Protein AF-A0A967LDR8-F1 (afdb_monomer_lite)

pLDDT: mean 89.57, std 10.68, range [48.66, 98.38]

Structure (mmCIF, N/CA/C/O backbone):
data_AF-A0A967LDR8-F1
#
_entry.id   AF-A0A967LDR8-F1
#
loop_
_atom_site.group_PDB
_atom_site.id
_atom_site.type_symbol
_atom_site.label_atom_id
_atom_site.label_alt_id
_atom_site.label_comp_id
_atom_site.label_asym_id
_atom_site.label_entity_id
_atom_site.label_seq_id
_atom_site.pdbx_PDB_ins_code
_atom_site.Cartn_x
_atom_site.Cartn_y
_atom_site.Cartn_z
_atom_site.occupancy
_atom_site.B_iso_or_equiv
_atom_site.auth_seq_id
_atom_site.auth_comp_id
_atom_site.auth_asym_id
_atom_site.auth_atom_id
_atom_site.pdbx_PDB_model_num
ATOM 1 N N . TRP A 1 1 ? 8.031 15.297 -21.255 1.00 48.66 1 TRP A N 1
ATOM 2 C CA . TRP A 1 1 ? 8.484 14.194 -22.124 1.00 48.66 1 TRP A CA 1
ATOM 3 C C . TRP A 1 1 ? 7.732 12.900 -21.820 1.00 48.66 1 TRP A C 1
ATOM 5 O O . TRP A 1 1 ? 7.251 12.305 -22.771 1.00 48.66 1 TRP A O 1
ATOM 15 N N . VAL A 1 2 ? 7.489 12.561 -20.545 1.00 50.78 2 VAL A N 1
ATOM 16 C CA . VAL A 1 2 ? 6.642 11.423 -20.105 1.00 50.78 2 VAL A CA 1
ATOM 17 C C . VAL A 1 2 ? 5.244 11.400 -20.762 1.00 50.78 2 VAL A C 1
ATOM 19 O O . VAL A 1 2 ? 4.754 10.360 -21.174 1.00 50.78 2 VAL A O 1
ATOM 22 N N . ASN A 1 3 ? 4.652 12.573 -21.005 1.00 51.69 3 ASN A N 1
ATOM 23 C CA . ASN A 1 3 ? 3.272 12.716 -21.489 1.00 51.69 3 ASN A CA 1
ATOM 24 C C . ASN A 1 3 ? 2.993 12.266 -22.953 1.00 51.69 3 ASN A C 1
ATOM 26 O O . ASN A 1 3 ? 1.833 12.202 -23.367 1.00 51.69 3 ASN A O 1
ATOM 30 N N . ARG A 1 4 ? 4.028 12.004 -23.774 1.00 55.03 4 ARG A N 1
ATOM 31 C CA . ARG A 1 4 ? 3.872 11.686 -25.216 1.00 55.03 4 ARG A CA 1
ATOM 32 C C . ARG A 1 4 ? 4.142 10.229 -25.586 1.00 55.03 4 ARG A C 1
ATOM 34 O O . ARG A 1 4 ? 3.583 9.780 -26.579 1.00 55.03 4 ARG A O 1
ATOM 41 N N . ASP A 1 5 ? 4.973 9.531 -24.819 1.00 64.88 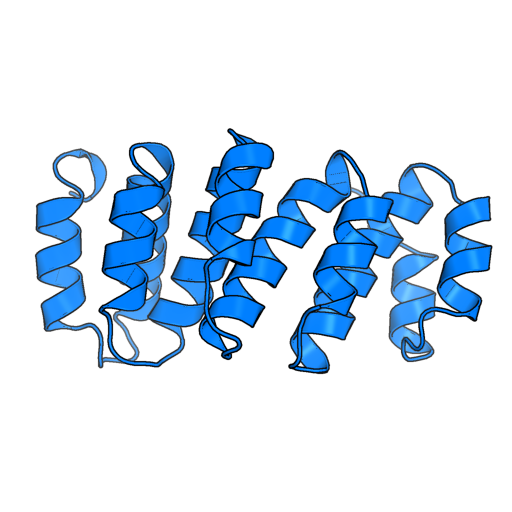5 ASP A N 1
ATOM 42 C CA . ASP A 1 5 ? 5.320 8.130 -25.059 1.00 64.88 5 ASP A CA 1
ATOM 43 C C . ASP A 1 5 ? 5.814 7.497 -23.741 1.00 64.88 5 ASP A C 1
ATOM 45 O O . ASP A 1 5 ? 7.002 7.603 -23.413 1.00 64.88 5 ASP A O 1
ATOM 49 N N . PRO A 1 6 ? 4.912 6.898 -22.940 1.00 66.88 6 PRO A N 1
ATOM 50 C CA . PRO A 1 6 ? 5.296 6.243 -21.694 1.00 66.88 6 PRO A CA 1
ATOM 51 C C . PRO A 1 6 ? 6.269 5.080 -21.930 1.00 66.88 6 PRO A C 1
ATOM 53 O O . PRO A 1 6 ? 7.105 4.830 -21.070 1.00 66.88 6 PRO A O 1
ATOM 56 N N . ALA A 1 7 ? 6.257 4.442 -23.109 1.00 67.50 7 ALA A N 1
ATOM 57 C CA . ALA A 1 7 ? 7.201 3.377 -23.440 1.00 67.50 7 ALA A CA 1
ATOM 58 C C . ALA A 1 7 ? 8.623 3.921 -23.665 1.00 67.50 7 ALA A C 1
ATOM 60 O O . ALA A 1 7 ? 9.598 3.326 -23.211 1.00 67.50 7 ALA A O 1
ATOM 61 N N . ALA A 1 8 ? 8.766 5.090 -24.297 1.00 68.19 8 ALA A N 1
ATOM 62 C CA . ALA A 1 8 ? 10.070 5.747 -24.421 1.00 68.19 8 ALA A CA 1
ATOM 63 C C . ALA A 1 8 ? 10.622 6.221 -23.062 1.00 68.19 8 ALA A C 1
ATOM 65 O O . ALA A 1 8 ? 11.830 6.163 -22.825 1.00 68.19 8 ALA A O 1
ATOM 66 N N . ALA A 1 9 ? 9.748 6.678 -22.158 1.00 67.06 9 ALA A N 1
ATOM 67 C CA . ALA A 1 9 ? 10.138 7.052 -20.800 1.00 67.06 9 ALA A CA 1
ATOM 68 C C . ALA A 1 9 ? 10.496 5.823 -19.943 1.00 67.06 9 ALA A C 1
ATOM 70 O O . ALA A 1 9 ? 11.470 5.871 -19.192 1.00 67.06 9 ALA A O 1
ATOM 71 N N . ALA A 1 10 ? 9.777 4.714 -20.127 1.00 69.56 10 ALA A N 1
ATOM 72 C CA . ALA A 1 10 ? 10.077 3.417 -19.533 1.00 69.56 10 ALA A CA 1
ATOM 73 C C . ALA A 1 10 ? 11.442 2.882 -19.990 1.00 69.56 10 ALA A C 1
ATOM 75 O O . ALA A 1 10 ? 12.252 2.510 -19.149 1.00 69.56 10 ALA A O 1
ATOM 76 N N . ALA A 1 11 ? 11.759 2.958 -21.287 1.00 74.38 11 ALA A N 1
ATOM 77 C CA . ALA A 1 11 ? 13.059 2.542 -21.821 1.00 74.38 11 ALA A CA 1
ATOM 78 C C . ALA A 1 11 ? 14.232 3.365 -21.252 1.00 74.38 11 ALA A C 1
ATOM 80 O O . ALA A 1 11 ? 15.307 2.831 -20.979 1.00 74.38 11 ALA A O 1
ATOM 81 N N . TRP A 1 12 ? 14.035 4.671 -21.039 1.00 73.81 12 TRP A N 1
ATOM 82 C CA . TRP A 1 12 ? 15.024 5.495 -20.338 1.00 73.81 12 TRP A CA 1
ATOM 83 C C . TRP A 1 12 ? 15.147 5.080 -18.869 1.00 73.81 12 TRP A C 1
ATOM 85 O O . TRP A 1 12 ? 16.253 4.900 -18.368 1.00 73.81 12 TRP A O 1
ATOM 95 N N . ALA A 1 13 ? 14.020 4.899 -18.179 1.00 72.81 13 ALA A N 1
ATOM 96 C CA . ALA A 1 13 ? 14.003 4.525 -16.772 1.00 72.81 13 ALA A CA 1
ATOM 97 C C . ALA A 1 13 ? 14.641 3.144 -16.534 1.00 72.81 13 ALA A C 1
ATOM 99 O O . ALA A 1 13 ? 15.402 3.006 -15.582 1.00 72.81 13 ALA A O 1
ATOM 100 N N . GLU A 1 14 ? 14.446 2.172 -17.429 1.00 72.38 14 GLU A N 1
ATOM 101 C CA . GLU A 1 14 ? 15.115 0.860 -17.414 1.00 72.38 14 GLU A CA 1
ATOM 102 C C . GLU A 1 14 ? 16.641 0.984 -17.431 1.00 72.38 14 GLU A C 1
ATOM 104 O O . GLU A 1 14 ? 17.327 0.307 -16.663 1.00 72.38 14 GLU A O 1
ATOM 109 N N . GLN A 1 15 ? 17.183 1.890 -18.253 1.00 77.88 15 GLN A N 1
ATOM 110 C CA . GLN A 1 15 ? 18.628 2.107 -18.357 1.00 77.88 15 GLN A CA 1
ATOM 111 C C . GLN A 1 15 ? 19.251 2.560 -17.026 1.00 77.88 15 GLN A C 1
ATOM 113 O O . GLN A 1 15 ? 20.419 2.269 -16.756 1.00 77.88 15 GLN A O 1
ATOM 118 N N . PHE A 1 16 ? 18.481 3.256 -16.188 1.00 77.50 16 PHE A N 1
ATOM 119 C CA . PHE A 1 16 ? 18.948 3.823 -14.923 1.00 77.50 16 PHE A CA 1
ATOM 120 C C . PHE A 1 16 ? 18.289 3.189 -13.695 1.00 77.50 16 PHE A C 1
ATOM 122 O O . PHE A 1 16 ? 18.527 3.652 -12.585 1.00 77.50 16 PHE A O 1
ATOM 129 N N . ALA A 1 17 ? 17.511 2.116 -13.852 1.00 71.81 17 ALA A N 1
ATOM 130 C CA . ALA A 1 17 ? 16.626 1.625 -12.796 1.00 71.81 17 ALA A CA 1
ATOM 131 C C . ALA A 1 17 ? 17.339 1.111 -11.537 1.00 71.81 17 ALA A C 1
ATOM 133 O O . ALA A 1 17 ? 16.753 1.102 -10.460 1.00 71.81 17 ALA A O 1
ATOM 134 N N . GLY A 1 18 ? 18.611 0.721 -11.652 1.00 70.38 18 GLY A N 1
ATOM 135 C CA . GLY A 1 18 ? 19.452 0.351 -10.509 1.00 70.38 18 GLY A CA 1
ATOM 136 C C . GLY A 1 18 ? 20.125 1.533 -9.800 1.00 70.38 18 GLY A C 1
ATOM 137 O O . GLY A 1 18 ? 20.959 1.308 -8.930 1.00 70.38 18 GLY A O 1
ATOM 138 N N . GLN A 1 19 ? 19.848 2.773 -10.208 1.00 78.88 19 GLN A N 1
ATOM 139 C CA . GLN A 1 19 ? 20.443 3.976 -9.631 1.00 78.88 19 GLN A CA 1
ATOM 140 C C . GLN A 1 19 ? 19.474 4.645 -8.658 1.00 78.88 19 GLN A C 1
ATOM 142 O O . GLN A 1 19 ? 18.315 4.890 -8.995 1.00 78.88 19 GLN A O 1
ATOM 147 N N . ASP A 1 20 ? 19.982 5.063 -7.499 1.00 72.38 20 ASP A N 1
ATOM 148 C CA . ASP A 1 20 ? 19.167 5.680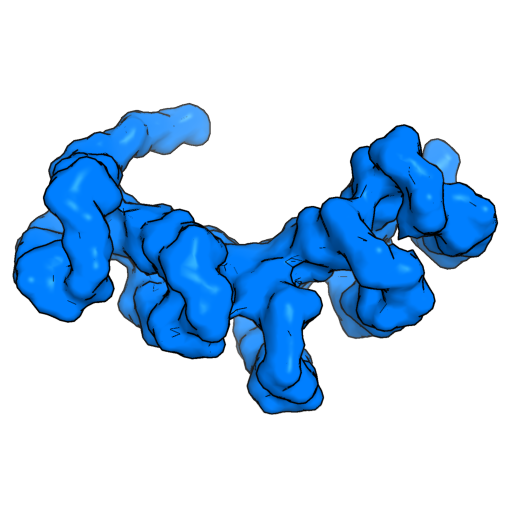 -6.446 1.00 72.38 20 ASP A CA 1
ATOM 149 C C . ASP A 1 20 ? 18.418 6.932 -6.907 1.00 72.38 20 ASP A C 1
ATOM 151 O O . ASP A 1 20 ? 17.378 7.246 -6.359 1.00 72.38 20 ASP A O 1
ATOM 155 N N . TYR A 1 21 ? 18.883 7.677 -7.911 1.00 77.56 21 TYR A N 1
ATOM 156 C CA . TYR A 1 21 ? 18.163 8.869 -8.384 1.00 77.56 21 TYR A CA 1
ATOM 157 C C . TYR A 1 21 ? 17.008 8.553 -9.347 1.00 77.56 21 TYR A C 1
ATOM 159 O O . TYR A 1 21 ? 16.197 9.438 -9.623 1.00 77.56 21 TYR A O 1
ATOM 167 N N . ALA A 1 22 ? 16.929 7.327 -9.871 1.00 77.50 22 ALA A N 1
ATOM 168 C CA . ALA A 1 22 ? 15.948 6.952 -10.883 1.00 77.50 22 ALA A CA 1
ATOM 169 C C . ALA A 1 22 ? 14.574 6.606 -10.293 1.00 77.50 22 ALA A C 1
ATOM 171 O O . ALA A 1 22 ? 13.590 6.666 -11.026 1.00 77.50 22 ALA A O 1
ATOM 172 N N . HIS A 1 23 ? 14.475 6.315 -8.987 1.00 78.88 23 HIS A N 1
ATOM 173 C CA . HIS A 1 23 ? 13.216 5.890 -8.355 1.00 78.88 23 HIS A CA 1
ATOM 174 C C . HIS A 1 23 ? 12.064 6.878 -8.586 1.00 78.88 23 HIS A C 1
ATOM 176 O O . HIS A 1 23 ? 10.971 6.452 -8.934 1.00 78.88 23 HIS A O 1
ATOM 182 N N . ARG A 1 24 ? 12.311 8.194 -8.483 1.00 77.94 24 ARG A N 1
ATOM 183 C CA . ARG A 1 24 ? 11.279 9.219 -8.731 1.00 77.94 24 ARG A CA 1
ATOM 184 C C . ARG A 1 24 ? 10.784 9.226 -10.171 1.00 77.94 24 ARG A C 1
ATOM 186 O O . ARG A 1 24 ? 9.605 9.451 -10.403 1.00 77.94 24 ARG A O 1
ATOM 193 N N . VAL A 1 25 ? 11.679 8.994 -11.130 1.00 81.94 25 VAL A N 1
ATOM 194 C CA . VAL A 1 25 ? 11.295 8.935 -12.546 1.00 81.94 25 VAL A CA 1
ATOM 195 C C . VAL A 1 25 ? 10.557 7.635 -12.835 1.00 81.94 25 VAL A C 1
ATOM 197 O O . VAL A 1 25 ? 9.587 7.649 -13.580 1.00 81.94 25 VAL A O 1
ATOM 200 N N . ILE A 1 26 ? 10.980 6.525 -12.223 1.00 84.00 26 ILE A N 1
ATOM 201 C CA . ILE A 1 26 ? 10.273 5.247 -12.325 1.00 84.00 26 ILE A CA 1
ATOM 202 C C . ILE A 1 26 ? 8.846 5.376 -11.800 1.00 84.00 26 ILE A C 1
ATOM 204 O O . ILE A 1 26 ? 7.920 4.946 -12.479 1.00 84.00 26 ILE A O 1
ATOM 208 N N . GLU A 1 27 ? 8.674 5.989 -10.628 1.00 82.06 27 GLU A N 1
ATOM 209 C CA . GLU A 1 27 ? 7.358 6.236 -10.040 1.00 82.06 27 GLU A CA 1
ATOM 210 C C . GLU A 1 27 ? 6.502 7.118 -10.962 1.00 82.06 27 GLU A C 1
ATOM 212 O O . GLU A 1 27 ? 5.406 6.714 -11.327 1.00 82.06 27 GLU A O 1
ATOM 217 N N . GLU A 1 28 ? 7.024 8.255 -11.441 1.00 82.50 28 GLU A N 1
ATOM 218 C CA . GLU A 1 28 ? 6.280 9.163 -12.332 1.00 82.50 28 GLU A CA 1
ATOM 219 C C . GLU A 1 28 ? 5.868 8.498 -13.659 1.00 82.50 28 GLU A C 1
ATOM 221 O O . GLU A 1 28 ? 4.749 8.687 -14.139 1.00 82.50 28 GLU A O 1
ATOM 226 N N . VAL A 1 29 ? 6.758 7.702 -14.261 1.00 83.75 29 VAL A N 1
ATOM 227 C CA . VAL A 1 29 ? 6.463 6.958 -15.496 1.00 83.75 29 VAL A CA 1
ATOM 228 C C . VAL A 1 29 ? 5.463 5.837 -15.234 1.00 83.75 29 VAL A C 1
ATOM 230 O O . VAL A 1 29 ? 4.549 5.645 -16.034 1.00 83.75 29 VAL A O 1
ATOM 233 N N . GLY A 1 30 ? 5.628 5.111 -14.128 1.00 82.62 30 GLY A N 1
ATOM 234 C CA . GLY A 1 30 ? 4.730 4.039 -13.715 1.00 82.62 30 GLY A CA 1
ATOM 235 C C . GLY A 1 30 ? 3.319 4.551 -13.476 1.00 82.62 30 GLY A C 1
ATOM 236 O O . GLY A 1 30 ? 2.373 3.939 -13.961 1.00 82.62 30 GLY A O 1
ATOM 237 N N . ASP A 1 31 ? 3.190 5.703 -12.824 1.00 82.25 31 ASP A N 1
ATOM 238 C CA . ASP A 1 31 ? 1.910 6.352 -12.559 1.00 82.25 31 ASP A CA 1
ATOM 239 C C . ASP A 1 31 ? 1.223 6.788 -13.851 1.00 82.25 31 ASP A C 1
ATOM 241 O O . ASP A 1 31 ? 0.110 6.343 -14.127 1.00 82.25 31 ASP A O 1
ATOM 245 N N . GLU A 1 32 ? 1.892 7.578 -14.698 1.00 83.69 32 GLU A N 1
ATOM 246 C CA . GLU A 1 32 ? 1.310 8.037 -15.969 1.00 83.69 32 GLU A CA 1
ATOM 247 C C . GLU A 1 32 ? 0.956 6.861 -16.891 1.00 83.69 32 GLU A C 1
ATOM 249 O O . GLU A 1 32 ? -0.064 6.882 -17.587 1.00 83.69 32 GLU A O 1
ATOM 254 N N . TRP A 1 33 ? 1.783 5.813 -16.916 1.00 85.81 33 TRP A N 1
ATOM 255 C CA . TRP A 1 33 ? 1.464 4.624 -17.696 1.00 85.81 33 TRP A CA 1
ATOM 256 C C . TRP A 1 33 ? 0.272 3.887 -17.085 1.00 85.81 33 TRP A C 1
ATOM 258 O O . TRP A 1 33 ? -0.665 3.553 -17.812 1.00 85.81 33 TRP A O 1
ATOM 268 N N . ALA A 1 34 ? 0.231 3.714 -15.762 1.00 87.12 34 ALA A N 1
ATOM 269 C CA . ALA A 1 34 ? -0.885 3.066 -15.085 1.00 87.12 34 ALA A CA 1
ATOM 270 C C . ALA A 1 34 ? -2.205 3.823 -15.255 1.00 87.12 34 ALA A C 1
ATOM 272 O O . ALA A 1 34 ? -3.279 3.217 -15.217 1.00 87.12 34 ALA A O 1
ATOM 273 N N . GLU A 1 35 ? -2.142 5.129 -15.525 1.00 85.31 35 GLU A N 1
ATOM 274 C CA . GLU A 1 35 ? -3.323 5.902 -15.873 1.00 85.31 35 GLU A CA 1
ATOM 275 C C . GLU A 1 35 ? -3.995 5.472 -17.180 1.00 85.31 35 GLU A C 1
ATOM 277 O O . GLU A 1 35 ? -5.219 5.578 -17.316 1.00 85.31 35 GLU A O 1
ATOM 282 N N . ARG A 1 36 ? -3.200 4.997 -18.139 1.00 86.12 36 ARG A N 1
ATOM 283 C CA . ARG A 1 36 ? -3.635 4.677 -19.505 1.00 86.12 36 ARG A CA 1
ATOM 284 C C . ARG A 1 36 ? -3.767 3.177 -19.730 1.00 86.12 36 ARG A C 1
ATOM 286 O O . ARG A 1 36 ? -4.723 2.735 -20.360 1.00 86.12 36 ARG A O 1
ATOM 293 N N . ASP A 1 37 ? -2.798 2.421 -19.231 1.00 88.56 37 ASP A N 1
ATOM 294 C CA . ASP A 1 37 ? -2.693 0.973 -19.352 1.00 88.56 37 ASP A CA 1
ATOM 295 C C . ASP A 1 37 ? -2.015 0.395 -18.094 1.00 88.56 37 ASP A C 1
ATOM 297 O O . ASP A 1 37 ? -0.795 0.189 -18.066 1.00 88.56 37 ASP A O 1
ATOM 301 N N . PRO A 1 38 ? -2.795 0.134 -17.029 1.00 91.25 38 PRO A N 1
ATOM 302 C CA . PRO A 1 38 ? -2.261 -0.380 -15.773 1.00 91.25 38 PRO A CA 1
ATOM 303 C C . PRO A 1 38 ? -1.692 -1.793 -15.886 1.00 91.25 38 PRO A C 1
ATOM 305 O O . PRO A 1 38 ? -0.800 -2.145 -15.118 1.00 91.25 38 PRO A O 1
ATOM 308 N N . VAL A 1 39 ? -2.144 -2.594 -16.856 1.00 89.94 39 VAL A N 1
ATOM 309 C CA . VAL A 1 39 ? -1.616 -3.948 -17.061 1.00 89.94 39 VAL A CA 1
ATOM 310 C C . VAL A 1 39 ? -0.179 -3.871 -17.563 1.00 89.94 39 VAL A C 1
ATOM 312 O O . VAL A 1 39 ? 0.707 -4.506 -16.987 1.00 89.94 39 VAL A O 1
ATOM 315 N N . SER A 1 40 ? 0.064 -3.063 -18.597 1.00 89.00 40 SER A N 1
ATOM 316 C CA . SER A 1 40 ? 1.408 -2.893 -19.151 1.00 89.00 40 SER A CA 1
ATOM 317 C C . SER A 1 40 ? 2.345 -2.164 -18.183 1.00 89.00 40 SER A C 1
ATOM 319 O O . SER A 1 40 ? 3.500 -2.562 -18.049 1.00 89.00 40 SER A O 1
ATOM 321 N N . ALA A 1 41 ? 1.847 -1.162 -17.449 1.00 90.25 41 ALA A N 1
ATOM 322 C CA . ALA A 1 41 ? 2.633 -0.451 -16.440 1.00 90.25 41 ALA A CA 1
ATOM 323 C C . ALA A 1 41 ? 3.114 -1.378 -15.311 1.00 90.25 41 ALA A C 1
ATOM 325 O O . ALA A 1 41 ? 4.291 -1.362 -14.958 1.00 90.25 41 ALA A O 1
ATOM 326 N N . VAL A 1 42 ? 2.227 -2.226 -14.775 1.00 90.56 42 VAL A N 1
ATOM 327 C CA . VAL A 1 42 ? 2.595 -3.207 -13.741 1.00 90.56 42 VAL A CA 1
ATOM 328 C C . VAL A 1 42 ? 3.606 -4.216 -14.279 1.00 90.56 42 VAL A C 1
ATOM 330 O O . VAL A 1 42 ? 4.593 -4.485 -13.603 1.00 90.56 42 VAL A O 1
ATOM 333 N N . ALA A 1 43 ? 3.409 -4.732 -15.497 1.00 90.56 43 ALA A N 1
ATOM 334 C CA . ALA A 1 43 ? 4.353 -5.672 -16.104 1.00 90.56 43 ALA A CA 1
ATOM 335 C C . ALA A 1 43 ? 5.751 -5.055 -16.286 1.00 90.56 43 ALA A C 1
ATOM 337 O O . ALA A 1 43 ? 6.762 -5.713 -16.041 1.00 90.56 43 ALA A O 1
ATOM 338 N N . TRP A 1 44 ? 5.813 -3.780 -16.676 1.00 89.25 44 TRP A N 1
ATOM 339 C CA . TRP A 1 44 ? 7.065 -3.037 -16.754 1.00 89.25 44 TRP A CA 1
ATOM 340 C C . TRP A 1 44 ? 7.710 -2.867 -15.374 1.00 89.25 44 TRP A C 1
ATOM 342 O O . TRP A 1 44 ? 8.876 -3.219 -15.203 1.00 89.25 44 TRP A O 1
ATOM 352 N N . LEU A 1 45 ? 6.954 -2.422 -14.367 1.00 91.88 45 LEU A N 1
ATOM 353 C CA . LEU A 1 45 ? 7.452 -2.267 -12.997 1.00 91.88 45 LEU A CA 1
ATOM 354 C C . LEU A 1 45 ? 7.984 -3.588 -12.423 1.00 91.88 45 LEU A C 1
ATOM 356 O O . LEU A 1 45 ? 9.056 -3.598 -11.826 1.00 91.88 45 LEU A O 1
ATOM 360 N N . GLU A 1 46 ? 7.299 -4.712 -12.650 1.00 90.50 46 GLU A N 1
ATOM 361 C CA . GLU A 1 46 ? 7.744 -6.058 -12.246 1.00 90.50 46 GLU A CA 1
ATOM 362 C C . GLU A 1 46 ? 9.040 -6.500 -12.948 1.00 90.50 46 GLU A C 1
ATOM 364 O O . GLU A 1 46 ? 9.767 -7.341 -12.420 1.00 90.50 46 GLU A O 1
ATOM 369 N N . SER A 1 47 ? 9.354 -5.933 -14.118 1.00 89.81 47 SER A N 1
ATOM 370 C CA . SER A 1 47 ? 10.586 -6.236 -14.857 1.00 89.81 47 SER A CA 1
ATOM 371 C C . SER A 1 47 ? 11.814 -5.465 -14.357 1.00 89.81 47 SER A C 1
ATOM 373 O O . SER A 1 47 ? 12.947 -5.843 -14.668 1.00 89.81 47 SER A O 1
ATOM 375 N N . LEU A 1 48 ? 11.608 -4.397 -13.578 1.00 88.75 48 LEU A N 1
ATOM 376 C CA . LEU A 1 48 ? 12.692 -3.571 -13.052 1.00 88.75 48 LEU A CA 1
ATOM 377 C C . LEU A 1 48 ? 13.515 -4.315 -11.982 1.00 88.75 48 LEU A C 1
ATOM 379 O O . LEU A 1 48 ? 13.020 -5.241 -11.330 1.00 88.75 48 LEU A O 1
ATOM 383 N N . PRO A 1 49 ? 14.777 -3.907 -11.748 1.00 87.94 49 PRO A N 1
ATOM 384 C CA . PRO A 1 49 ? 15.546 -4.376 -10.606 1.00 87.94 49 PRO A CA 1
ATOM 385 C C . PRO A 1 49 ? 14.803 -4.121 -9.294 1.00 87.94 49 PRO A C 1
ATOM 387 O O . PRO A 1 49 ? 14.190 -3.068 -9.104 1.00 87.94 49 PRO A O 1
ATOM 390 N N . LYS A 1 50 ? 14.918 -5.071 -8.364 1.00 88.19 50 LYS A N 1
ATOM 391 C CA . LYS A 1 50 ? 14.365 -4.916 -7.019 1.00 88.19 50 LYS A CA 1
ATOM 392 C C . LYS A 1 50 ? 14.951 -3.682 -6.345 1.00 88.19 50 LYS A C 1
ATOM 394 O O . LYS A 1 50 ? 16.170 -3.520 -6.300 1.00 88.19 50 LYS A O 1
ATOM 399 N N . GLY A 1 51 ? 14.081 -2.851 -5.789 1.00 86.88 51 GLY A N 1
ATOM 400 C CA . GLY A 1 51 ? 14.468 -1.631 -5.097 1.00 86.88 51 GLY A CA 1
ATOM 401 C C . GLY A 1 51 ? 13.292 -0.685 -4.905 1.00 86.88 51 GLY A C 1
ATOM 402 O O . GLY A 1 51 ? 12.162 -0.980 -5.297 1.00 86.88 51 GLY A O 1
ATOM 403 N N . GLU A 1 52 ? 13.584 0.474 -4.322 1.00 86.56 52 GLU A N 1
ATOM 404 C CA . GLU A 1 52 ? 12.576 1.463 -3.936 1.00 86.56 52 GLU A CA 1
ATOM 405 C C . GLU A 1 52 ? 11.705 1.901 -5.120 1.00 86.56 52 GLU A C 1
ATOM 407 O O . GLU A 1 52 ? 10.488 1.912 -4.991 1.00 86.56 52 GLU A O 1
ATOM 412 N N . GLY A 1 53 ? 12.292 2.162 -6.295 1.00 85.31 53 GLY A N 1
ATOM 413 C CA . GLY A 1 53 ? 11.535 2.596 -7.477 1.00 85.31 53 GLY A CA 1
ATOM 414 C C . GLY A 1 53 ? 10.490 1.583 -7.956 1.00 85.31 53 GLY A C 1
ATOM 415 O O . GLY A 1 53 ? 9.367 1.963 -8.274 1.00 85.31 53 GLY A O 1
ATOM 416 N N . GLN A 1 54 ? 10.827 0.289 -7.965 1.00 89.56 54 GLN A N 1
ATOM 417 C CA . GLN A 1 54 ? 9.866 -0.770 -8.293 1.00 89.56 54 GLN A CA 1
ATOM 418 C C . GLN A 1 54 ? 8.756 -0.844 -7.239 1.00 89.56 54 GLN A C 1
ATOM 420 O O . GLN A 1 54 ? 7.578 -0.931 -7.577 1.00 89.56 54 GLN A O 1
ATOM 425 N N . GLN A 1 55 ? 9.125 -0.801 -5.960 1.00 92.62 55 GLN A N 1
ATOM 426 C CA . GLN A 1 55 ? 8.189 -0.925 -4.844 1.00 92.62 55 GLN A CA 1
ATOM 427 C C . GLN A 1 55 ? 7.200 0.249 -4.787 1.00 92.62 55 GLN A C 1
ATOM 429 O O . GLN A 1 55 ? 5.987 0.039 -4.699 1.00 92.62 55 GLN A O 1
ATOM 434 N N . THR A 1 56 ? 7.693 1.488 -4.875 1.00 90.56 56 THR A N 1
ATOM 435 C CA . THR A 1 56 ? 6.845 2.687 -4.872 1.00 90.56 56 THR A CA 1
ATOM 436 C C . THR A 1 56 ? 6.007 2.772 -6.138 1.00 90.56 56 THR A C 1
ATOM 438 O O . THR A 1 56 ? 4.808 3.022 -6.032 1.00 90.56 56 THR A O 1
ATOM 441 N N . GLY A 1 57 ? 6.587 2.463 -7.301 1.00 91.94 57 GLY A N 1
ATOM 442 C CA . GLY A 1 57 ? 5.861 2.412 -8.566 1.00 91.94 57 GLY A CA 1
ATOM 443 C C . GLY A 1 57 ? 4.720 1.393 -8.548 1.00 91.94 57 GLY A C 1
ATOM 444 O O . GLY A 1 57 ? 3.606 1.724 -8.938 1.00 91.94 57 GLY A O 1
ATOM 445 N N . LEU A 1 58 ? 4.938 0.177 -8.026 1.00 95.25 58 LEU A N 1
ATOM 446 C CA . LEU A 1 58 ? 3.873 -0.830 -7.899 1.00 95.25 58 LEU A CA 1
ATOM 447 C C . LEU A 1 58 ? 2.756 -0.366 -6.966 1.00 95.25 58 LEU A C 1
ATOM 449 O O . LEU A 1 58 ? 1.579 -0.514 -7.294 1.00 95.25 58 LEU A O 1
ATOM 453 N N . ARG A 1 59 ? 3.104 0.222 -5.816 1.00 95.62 59 ARG A N 1
ATOM 454 C CA . ARG A 1 59 ? 2.115 0.788 -4.892 1.00 95.62 59 ARG A CA 1
ATOM 455 C C . ARG A 1 59 ? 1.265 1.852 -5.588 1.00 95.62 59 ARG A C 1
ATOM 457 O O . ARG A 1 59 ? 0.038 1.810 -5.494 1.00 95.62 59 ARG A O 1
ATOM 464 N N . SER A 1 60 ? 1.896 2.802 -6.267 1.00 92.69 60 SER A N 1
ATOM 465 C CA . SER A 1 60 ? 1.195 3.924 -6.890 1.00 92.69 60 SER A CA 1
ATOM 466 C C . SER A 1 60 ? 0.351 3.461 -8.093 1.00 92.69 60 SER A C 1
AT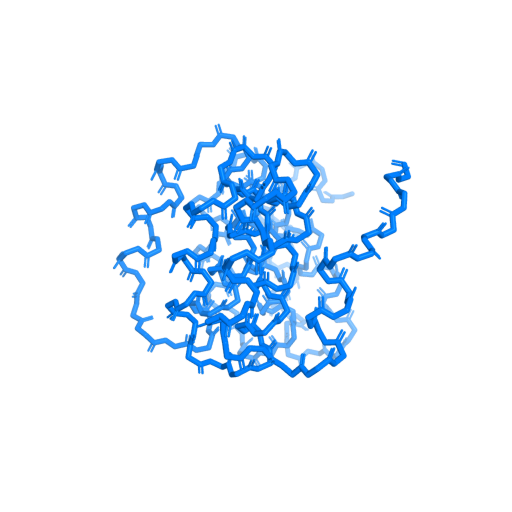OM 468 O O . SER A 1 60 ? -0.854 3.730 -8.126 1.00 92.69 60 SER A O 1
ATOM 470 N N . ALA A 1 61 ? 0.896 2.598 -8.960 1.00 94.50 61 ALA A N 1
ATOM 471 C CA . ALA A 1 61 ? 0.175 1.989 -10.080 1.00 94.50 61 ALA A CA 1
ATOM 472 C C . ALA A 1 61 ? -1.069 1.197 -9.640 1.00 94.50 61 ALA A C 1
ATOM 474 O O . ALA A 1 61 ? -2.146 1.361 -10.216 1.00 94.50 61 ALA A O 1
ATOM 475 N N . PHE A 1 62 ? -0.971 0.364 -8.594 1.00 96.19 62 PHE A N 1
ATOM 476 C CA . PHE A 1 62 ? -2.129 -0.386 -8.090 1.00 96.19 62 PHE A CA 1
ATOM 477 C C . PHE A 1 62 ? -3.150 0.495 -7.373 1.00 96.19 62 PHE A C 1
ATOM 479 O O . PHE A 1 62 ? -4.350 0.230 -7.470 1.00 96.19 62 PHE A O 1
ATOM 486 N N . GLY A 1 63 ? -2.714 1.550 -6.681 1.00 94.69 63 GLY A N 1
ATOM 487 C CA . GLY A 1 63 ? -3.632 2.529 -6.102 1.00 94.69 63 GLY A CA 1
ATOM 488 C C . GLY A 1 63 ? -4.471 3.224 -7.175 1.00 94.69 63 GLY A C 1
ATOM 489 O O . GLY A 1 63 ? -5.692 3.368 -7.032 1.00 94.69 63 GLY A O 1
ATOM 490 N N . GLU A 1 64 ? -3.826 3.584 -8.280 1.00 92.38 64 GLU A N 1
ATOM 491 C CA . GLU A 1 64 ? -4.443 4.274 -9.404 1.00 92.38 64 GLU A CA 1
ATOM 492 C C . GLU A 1 64 ? -5.330 3.350 -10.252 1.00 92.38 64 GLU A C 1
ATOM 494 O O . GLU A 1 64 ? -6.463 3.707 -10.597 1.00 92.38 64 GLU A O 1
ATOM 499 N N . TRP A 1 65 ? -4.885 2.115 -10.501 1.00 95.12 65 TRP A N 1
ATOM 500 C CA . TRP A 1 65 ? -5.714 1.089 -11.129 1.00 95.12 65 TRP A CA 1
ATOM 501 C C . TRP A 1 65 ? -6.969 0.824 -10.293 1.00 95.12 65 TRP A C 1
ATOM 503 O O . TRP A 1 65 ? -8.078 0.932 -10.813 1.00 95.12 65 TRP A O 1
ATOM 513 N N . ALA A 1 66 ? -6.834 0.602 -8.982 1.00 96.19 66 ALA A N 1
ATOM 514 C CA . ALA A 1 66 ? -7.970 0.361 -8.089 1.00 96.19 66 ALA A CA 1
ATOM 515 C C . ALA A 1 66 ? -8.957 1.536 -8.027 1.00 96.19 66 ALA A C 1
ATOM 517 O O . ALA A 1 66 ? -10.165 1.354 -7.836 1.00 96.19 66 ALA A O 1
ATOM 518 N N . ARG A 1 67 ? -8.459 2.763 -8.214 1.00 92.81 67 ARG A N 1
ATOM 519 C CA . ARG A 1 67 ? -9.301 3.959 -8.267 1.00 92.81 67 ARG A CA 1
ATOM 520 C C . ARG A 1 67 ? -10.222 3.923 -9.486 1.00 92.81 67 ARG A C 1
ATOM 522 O O . ARG A 1 67 ? -11.379 4.335 -9.370 1.00 92.81 67 ARG A O 1
ATOM 529 N N . ARG A 1 68 ? -9.757 3.422 -10.632 1.00 91.62 68 ARG A N 1
ATOM 530 C CA . ARG A 1 68 ? -10.574 3.280 -11.849 1.00 91.62 68 ARG A CA 1
ATOM 531 C C . ARG A 1 68 ? -11.399 1.995 -11.848 1.00 91.62 68 ARG A C 1
ATOM 533 O O . ARG A 1 68 ? -12.611 2.062 -12.019 1.00 91.62 68 ARG A O 1
ATOM 540 N N . ASP A 1 69 ? -10.743 0.865 -11.622 1.00 94.94 69 ASP A N 1
ATOM 541 C CA . ASP A 1 69 ? -11.318 -0.475 -11.693 1.00 94.94 69 ASP A CA 1
ATOM 542 C C . ASP A 1 69 ? -10.784 -1.356 -10.545 1.00 94.94 69 ASP A C 1
ATOM 544 O O . ASP A 1 69 ? -9.780 -2.063 -10.691 1.00 94.94 69 ASP A O 1
ATOM 548 N N . PRO A 1 70 ? -11.433 -1.310 -9.367 1.00 95.56 70 PRO A N 1
ATOM 549 C CA . PRO A 1 70 ? -11.013 -2.102 -8.216 1.00 95.56 70 PRO A CA 1
ATOM 550 C C . PRO A 1 70 ? -11.202 -3.608 -8.424 1.00 95.56 70 PRO A C 1
ATOM 552 O O . PRO A 1 70 ? -10.529 -4.385 -7.746 1.00 95.56 70 PRO A O 1
ATOM 555 N N . ALA A 1 71 ? -12.089 -4.034 -9.331 1.00 95.62 71 ALA A N 1
ATOM 556 C CA . ALA A 1 71 ? -12.302 -5.449 -9.609 1.00 95.62 71 ALA A CA 1
ATOM 557 C C . ALA A 1 71 ? -11.111 -6.014 -10.393 1.00 95.62 71 ALA A C 1
ATOM 559 O O . ALA A 1 71 ? -10.451 -6.934 -9.913 1.00 95.62 71 ALA A O 1
ATOM 560 N N . ALA A 1 72 ? -10.760 -5.390 -11.523 1.00 96.00 72 ALA A N 1
ATOM 561 C CA . ALA A 1 72 ? -9.636 -5.830 -12.349 1.00 96.00 72 ALA A CA 1
ATOM 562 C C . ALA A 1 72 ? -8.290 -5.765 -11.601 1.00 96.00 72 ALA A C 1
ATOM 564 O O . ALA A 1 72 ? -7.483 -6.694 -11.680 1.00 96.00 72 ALA A O 1
ATOM 565 N N . ALA A 1 73 ? -8.058 -4.705 -10.816 1.00 96.69 73 ALA A N 1
ATOM 566 C CA . ALA A 1 73 ? -6.851 -4.594 -9.997 1.00 96.69 73 ALA A CA 1
ATOM 567 C C . ALA A 1 73 ? -6.778 -5.701 -8.927 1.00 96.69 73 ALA A C 1
ATOM 569 O O . ALA A 1 73 ? -5.721 -6.301 -8.721 1.00 96.69 73 ALA A O 1
ATOM 570 N N . GLY A 1 74 ? -7.907 -6.018 -8.281 1.00 96.56 74 GLY A N 1
ATOM 571 C CA . GLY A 1 74 ? -7.994 -7.101 -7.302 1.00 96.56 74 GLY A CA 1
ATOM 572 C C . GLY A 1 74 ? -7.715 -8.472 -7.923 1.00 96.56 74 GLY A C 1
ATOM 573 O O . GLY A 1 74 ? -6.951 -9.259 -7.364 1.00 96.56 74 GLY A O 1
ATOM 574 N N . GLU A 1 75 ? -8.256 -8.745 -9.112 1.00 96.38 75 GLU A N 1
ATOM 575 C CA . GLU A 1 75 ? -7.985 -9.983 -9.854 1.00 96.38 75 GLU A CA 1
ATOM 576 C C . GLU A 1 75 ? -6.492 -10.139 -10.182 1.00 96.38 75 GLU A C 1
ATOM 578 O O . GLU A 1 75 ? -5.919 -11.212 -9.964 1.00 96.38 75 GLU A O 1
ATOM 583 N N . ARG A 1 76 ? -5.818 -9.059 -10.611 1.00 95.62 76 ARG A N 1
ATOM 584 C CA . ARG A 1 76 ? -4.366 -9.085 -10.849 1.00 95.62 76 ARG A CA 1
ATOM 585 C C . ARG A 1 76 ? -3.579 -9.410 -9.577 1.00 95.62 76 ARG A C 1
ATOM 587 O O . ARG A 1 76 ? -2.644 -10.210 -9.663 1.00 95.62 76 ARG A O 1
ATOM 594 N N . LEU A 1 77 ? -3.959 -8.847 -8.423 1.00 96.50 77 LEU A N 1
ATOM 595 C CA . LEU A 1 77 ? -3.320 -9.110 -7.120 1.00 96.50 77 LEU A CA 1
ATOM 596 C C . LEU A 1 77 ? -3.478 -10.559 -6.650 1.00 96.50 77 LEU A C 1
ATOM 598 O O . LEU A 1 77 ? -2.574 -11.109 -6.010 1.00 96.50 77 LEU A O 1
ATOM 602 N N . VAL A 1 78 ? -4.622 -11.187 -6.937 1.00 95.00 78 VAL A N 1
ATOM 603 C CA . VAL A 1 78 ? -4.839 -12.614 -6.650 1.00 95.00 78 VAL A CA 1
ATOM 604 C C . VAL A 1 78 ? -3.901 -13.481 -7.492 1.00 95.00 78 VAL A C 1
ATOM 606 O O . VAL A 1 78 ? -3.392 -14.482 -6.994 1.00 95.00 78 VAL A O 1
ATOM 609 N N . GLY A 1 79 ? -3.629 -13.077 -8.736 1.00 92.44 79 GLY A N 1
ATOM 610 C CA . GLY A 1 79 ? -2.691 -13.763 -9.627 1.00 92.44 79 GLY A CA 1
ATOM 611 C C . GLY A 1 79 ? -1.206 -13.525 -9.324 1.00 92.44 79 GLY A C 1
ATOM 612 O O . GLY A 1 79 ? -0.362 -14.228 -9.877 1.00 92.44 79 GLY A O 1
ATOM 613 N N . MET A 1 80 ? -0.855 -12.553 -8.474 1.00 92.81 80 MET A N 1
ATOM 614 C CA . MET A 1 80 ? 0.541 -12.301 -8.100 1.00 92.81 80 MET A CA 1
ATOM 615 C C . MET A 1 80 ? 1.054 -13.359 -7.108 1.00 92.81 80 MET A C 1
ATOM 617 O O . MET A 1 80 ? 0.344 -13.708 -6.158 1.00 92.81 80 MET A O 1
ATOM 621 N N . PRO A 1 81 ? 2.300 -13.843 -7.262 1.00 91.88 81 PRO A N 1
ATOM 622 C CA . PRO A 1 81 ? 2.928 -14.694 -6.260 1.00 91.88 81 PRO A CA 1
ATOM 623 C C . PRO A 1 81 ? 3.131 -13.923 -4.952 1.00 91.88 81 PRO A C 1
ATOM 625 O O . PRO A 1 81 ? 3.271 -12.703 -4.943 1.00 91.88 81 PRO A O 1
ATOM 628 N N . ARG A 1 82 ? 3.168 -14.635 -3.822 1.00 90.88 82 ARG A N 1
ATOM 629 C CA . ARG A 1 82 ? 3.502 -14.017 -2.532 1.00 90.88 82 ARG A CA 1
ATOM 630 C C . ARG A 1 82 ? 4.944 -13.517 -2.563 1.00 90.88 82 ARG A C 1
ATOM 632 O O . ARG A 1 82 ? 5.861 -14.324 -2.699 1.00 90.88 82 ARG A O 1
ATOM 639 N N . SER A 1 83 ? 5.120 -12.209 -2.434 1.00 93.19 83 SER A N 1
ATOM 640 C CA . SER A 1 83 ? 6.416 -11.539 -2.465 1.00 93.19 83 SER A CA 1
ATOM 641 C C . SER A 1 83 ? 6.293 -10.115 -1.911 1.00 93.19 83 SER A C 1
ATOM 643 O O . SER A 1 83 ? 5.180 -9.620 -1.726 1.00 93.19 83 SER A O 1
ATOM 645 N N . GLU A 1 84 ? 7.423 -9.447 -1.675 1.00 93.31 84 GLU A N 1
ATOM 646 C CA . GLU A 1 84 ? 7.439 -8.037 -1.256 1.00 93.31 84 GLU A CA 1
ATOM 647 C C . GLU A 1 84 ? 6.742 -7.138 -2.287 1.00 93.31 84 GLU A C 1
ATOM 649 O O . GLU A 1 84 ? 5.979 -6.247 -1.934 1.00 93.31 84 GLU A O 1
ATOM 654 N N . GLU A 1 85 ? 6.934 -7.405 -3.577 1.00 93.12 85 GLU A N 1
ATOM 655 C CA . GLU A 1 85 ? 6.315 -6.649 -4.668 1.00 93.12 85 GLU A CA 1
ATOM 656 C C . GLU A 1 85 ? 4.781 -6.720 -4.598 1.00 93.12 85 GLU A C 1
ATOM 658 O O . GLU A 1 85 ? 4.091 -5.710 -4.768 1.00 93.12 85 GLU A O 1
ATOM 663 N N . ARG A 1 86 ? 4.238 -7.901 -4.269 1.00 95.69 86 ARG A N 1
ATOM 664 C CA . ARG A 1 86 ? 2.801 -8.081 -4.034 1.00 95.69 86 ARG A CA 1
ATOM 665 C C . ARG A 1 86 ? 2.329 -7.320 -2.797 1.00 95.69 86 ARG A C 1
ATOM 667 O O . ARG A 1 86 ? 1.244 -6.750 -2.834 1.00 95.69 86 ARG A O 1
ATOM 674 N N . ASP A 1 87 ? 3.1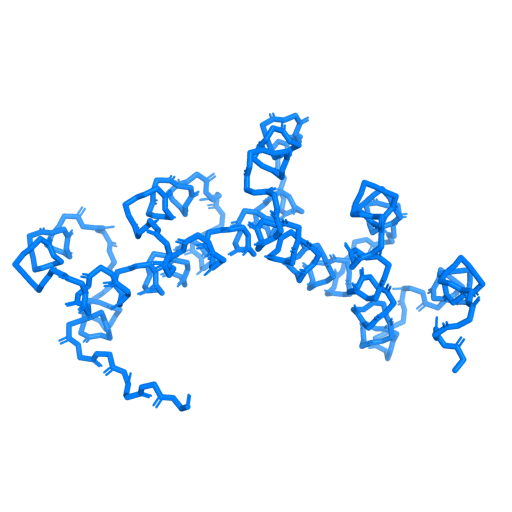19 -7.274 -1.732 1.00 97.50 87 ASP A N 1
ATOM 675 C CA . ASP A 1 87 ? 2.783 -6.522 -0.519 1.00 97.50 87 ASP A CA 1
ATOM 676 C C . ASP A 1 87 ? 2.676 -5.010 -0.789 1.00 97.50 87 ASP A C 1
ATOM 678 O O . ASP A 1 87 ? 1.720 -4.370 -0.344 1.00 97.50 87 ASP A O 1
ATOM 682 N N . TYR A 1 88 ? 3.586 -4.442 -1.589 1.00 96.75 88 TYR A N 1
ATOM 683 C CA . TYR A 1 88 ? 3.502 -3.043 -2.032 1.00 96.75 88 TYR A CA 1
ATOM 684 C C . TYR A 1 88 ? 2.292 -2.783 -2.937 1.00 96.75 88 TYR A C 1
ATOM 686 O O . TYR A 1 88 ? 1.588 -1.784 -2.760 1.00 96.75 88 TYR A O 1
ATOM 694 N N . ALA A 1 89 ? 2.003 -3.699 -3.861 1.00 96.94 89 ALA A N 1
ATOM 695 C CA . ALA A 1 89 ? 0.823 -3.626 -4.714 1.00 96.94 89 ALA A CA 1
ATOM 696 C C . ALA A 1 89 ? -0.484 -3.664 -3.892 1.00 96.94 89 ALA A C 1
ATOM 698 O O . ALA A 1 89 ? -1.371 -2.826 -4.080 1.00 96.94 89 ALA A O 1
ATOM 699 N N . ILE A 1 90 ? -0.580 -4.574 -2.913 1.00 98.31 90 ILE A N 1
ATOM 700 C CA . ILE A 1 90 ? -1.708 -4.649 -1.971 1.00 98.31 90 ILE A CA 1
ATOM 701 C C . ILE A 1 90 ? -1.804 -3.367 -1.143 1.00 98.31 90 ILE A C 1
ATOM 703 O O . ILE A 1 90 ? -2.907 -2.862 -0.942 1.00 98.31 90 ILE A O 1
ATOM 707 N N . ASN A 1 91 ? -0.681 -2.811 -0.679 1.00 97.38 91 ASN A N 1
ATOM 708 C CA . ASN A 1 91 ? -0.673 -1.567 0.089 1.00 97.38 91 ASN A CA 1
ATOM 709 C C . ASN A 1 91 ? -1.315 -0.411 -0.697 1.00 97.38 91 ASN A C 1
ATOM 711 O O . ASN A 1 91 ? -2.153 0.307 -0.146 1.00 97.38 91 ASN A O 1
ATOM 715 N N . GLY A 1 92 ? -0.972 -0.265 -1.979 1.00 96.06 92 GLY A N 1
ATOM 716 C CA . GLY A 1 92 ? -1.566 0.731 -2.872 1.00 96.06 92 GLY A CA 1
ATOM 717 C C . GLY A 1 92 ? -3.056 0.502 -3.115 1.00 96.06 92 GLY A C 1
ATOM 718 O O . GLY A 1 92 ? -3.878 1.410 -2.962 1.00 96.06 92 GLY A O 1
ATOM 719 N N . TYR A 1 93 ? -3.419 -0.744 -3.414 1.00 97.94 93 TYR A N 1
ATOM 720 C CA . TYR A 1 93 ? -4.801 -1.160 -3.629 1.00 97.94 93 TYR A CA 1
ATOM 721 C C . TYR A 1 93 ? -5.691 -0.912 -2.400 1.00 97.94 93 TYR A C 1
ATOM 723 O O . TYR A 1 93 ? -6.743 -0.276 -2.506 1.00 97.94 93 TYR A O 1
ATOM 731 N N . ALA A 1 94 ? -5.245 -1.335 -1.213 1.00 98.00 94 ALA A N 1
ATOM 732 C CA . ALA A 1 94 ? -5.953 -1.135 0.050 1.00 98.00 94 ALA A CA 1
ATOM 733 C C . ALA A 1 94 ? -6.116 0.357 0.384 1.00 98.00 94 ALA A C 1
ATOM 735 O O . ALA A 1 94 ? -7.191 0.776 0.814 1.00 98.00 94 ALA A O 1
ATOM 736 N N . HIS A 1 95 ? -5.096 1.186 0.123 1.00 95.19 95 HIS A N 1
ATOM 737 C CA . HIS A 1 95 ? -5.193 2.642 0.283 1.00 95.19 95 HIS A CA 1
ATOM 738 C C . HIS A 1 95 ? -6.291 3.259 -0.592 1.00 95.19 95 HIS A C 1
ATOM 740 O O . HIS A 1 95 ? -7.024 4.137 -0.133 1.00 95.19 95 HIS A O 1
ATOM 746 N N . SER A 1 96 ? -6.415 2.802 -1.839 1.00 95.38 96 SER A N 1
ATOM 747 C CA . SER A 1 96 ? -7.445 3.271 -2.770 1.00 95.3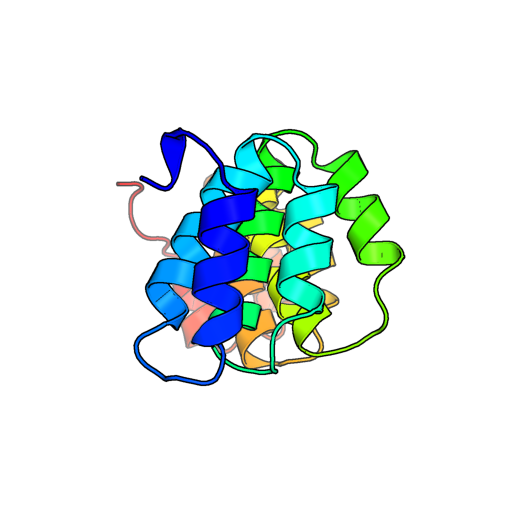8 96 SER A CA 1
ATOM 748 C C . SER A 1 96 ? -8.843 2.815 -2.343 1.00 95.38 96 SER A C 1
ATOM 750 O O . SER A 1 96 ? -9.787 3.614 -2.308 1.00 95.38 96 SER A O 1
ATOM 752 N N . LEU A 1 97 ? -8.971 1.550 -1.927 1.00 96.44 97 LEU A N 1
ATOM 753 C CA . LEU A 1 97 ? -10.229 0.998 -1.431 1.00 96.44 97 LEU A CA 1
ATOM 754 C C . LEU A 1 97 ? -10.705 1.649 -0.137 1.00 96.44 97 LEU A C 1
ATOM 756 O O . LEU A 1 97 ? -11.911 1.807 0.013 1.00 96.44 97 LEU A O 1
ATOM 760 N N . ALA A 1 98 ? -9.808 2.063 0.762 1.00 96.69 98 ALA A N 1
ATOM 761 C CA . ALA A 1 98 ? -10.165 2.559 2.093 1.00 96.69 98 ALA A CA 1
ATOM 762 C C . ALA A 1 98 ? -11.250 3.651 2.071 1.00 96.69 98 ALA A C 1
ATOM 764 O O . ALA A 1 98 ? -12.127 3.683 2.932 1.00 96.69 98 ALA A O 1
ATOM 765 N N . TYR A 1 99 ? -11.239 4.517 1.055 1.00 92.19 99 TYR A N 1
ATOM 766 C CA . TYR A 1 99 ? -12.243 5.572 0.896 1.00 92.19 99 TYR A CA 1
ATOM 767 C C . TYR A 1 99 ? -13.633 5.067 0.487 1.00 92.19 99 TYR A C 1
ATOM 769 O O . TYR A 1 99 ? -14.633 5.720 0.790 1.00 92.19 99 TYR A O 1
ATOM 777 N N . ARG A 1 100 ? -13.705 3.948 -0.239 1.00 92.75 100 ARG A N 1
ATOM 778 C CA . ARG A 1 100 ? -14.942 3.371 -0.792 1.00 92.75 100 ARG A CA 1
ATOM 779 C C . ARG A 1 100 ? -15.490 2.262 0.097 1.00 92.75 100 ARG A C 1
ATOM 781 O O . ARG A 1 100 ? -16.685 2.232 0.388 1.00 92.75 100 ARG A O 1
ATOM 788 N N . ASP A 1 101 ? -14.603 1.383 0.538 1.00 96.44 101 ASP A N 1
ATOM 789 C CA . ASP A 1 101 ? -14.877 0.227 1.373 1.00 96.44 101 ASP A CA 1
ATOM 790 C C . ASP A 1 101 ? -13.707 -0.000 2.350 1.00 96.44 101 ASP A C 1
ATOM 792 O O . ASP A 1 101 ? -12.734 -0.690 2.029 1.00 96.44 101 ASP A O 1
ATOM 796 N N . PRO A 1 102 ? -13.770 0.605 3.549 1.00 97.25 102 PRO A N 1
ATOM 797 C CA . PRO A 1 102 ? -12.717 0.448 4.541 1.00 97.25 102 PRO A CA 1
ATOM 798 C C . PRO A 1 102 ? -12.621 -0.980 5.095 1.00 97.25 102 PRO A C 1
ATOM 800 O O . PRO A 1 102 ? -11.536 -1.374 5.510 1.00 97.25 102 PRO A O 1
ATOM 803 N N . ASN A 1 103 ? -13.699 -1.774 5.065 1.00 97.06 103 ASN A N 1
ATOM 804 C CA . ASN A 1 103 ? -13.656 -3.164 5.526 1.00 97.06 103 ASN A CA 1
ATOM 805 C C . ASN A 1 103 ? -12.894 -4.036 4.526 1.00 97.06 103 ASN A C 1
ATOM 807 O O . ASN A 1 103 ? -11.960 -4.732 4.912 1.00 97.06 103 ASN A O 1
ATOM 811 N N . ALA A 1 104 ? -13.200 -3.911 3.231 1.00 97.38 104 ALA A N 1
ATOM 812 C CA . ALA A 1 104 ? -12.430 -4.598 2.197 1.00 97.38 104 ALA A CA 1
ATOM 813 C C . ALA A 1 104 ? -10.949 -4.173 2.216 1.00 97.38 104 ALA A C 1
ATOM 815 O O . ALA A 1 104 ? -10.058 -5.005 2.054 1.00 97.38 104 ALA A O 1
ATOM 816 N N . ALA A 1 105 ? -10.662 -2.890 2.461 1.00 98.12 105 ALA A N 1
ATOM 817 C CA . ALA A 1 105 ? -9.288 -2.412 2.612 1.00 98.12 105 ALA A CA 1
ATOM 818 C C . ALA A 1 105 ? -8.561 -3.043 3.813 1.00 98.12 105 ALA A C 1
ATOM 820 O O . ALA A 1 105 ? -7.386 -3.385 3.687 1.00 98.12 105 ALA A O 1
ATOM 821 N N . ILE A 1 106 ? -9.243 -3.231 4.950 1.00 98.38 106 ILE A N 1
ATOM 822 C CA . ILE A 1 106 ? -8.711 -3.952 6.119 1.00 98.38 106 ILE A CA 1
ATOM 823 C C . ILE A 1 106 ? -8.394 -5.408 5.757 1.00 98.38 106 ILE A C 1
ATOM 825 O O . ILE A 1 106 ? -7.309 -5.891 6.084 1.00 98.38 106 ILE A O 1
ATOM 829 N N . ASP A 1 107 ? -9.298 -6.097 5.061 1.00 97.81 107 ASP A N 1
ATOM 830 C CA . ASP A 1 107 ? -9.099 -7.497 4.669 1.00 97.81 107 ASP A CA 1
ATOM 831 C C . ASP A 1 107 ? -7.883 -7.661 3.750 1.00 97.81 107 ASP A C 1
ATOM 833 O O . ASP A 1 107 ? -7.034 -8.528 3.972 1.00 97.81 107 ASP A O 1
ATOM 837 N N . TRP A 1 108 ? -7.741 -6.776 2.761 1.00 98.06 108 TRP A N 1
ATOM 838 C CA . TRP A 1 108 ? -6.565 -6.753 1.894 1.00 98.06 108 TRP A CA 1
ATOM 839 C C . TRP A 1 108 ? -5.293 -6.395 2.658 1.00 98.06 108 TRP A C 1
ATOM 841 O O . TRP A 1 108 ? -4.287 -7.086 2.501 1.00 98.06 108 TRP A O 1
ATOM 851 N N . ALA A 1 109 ? -5.329 -5.390 3.535 1.00 98.06 109 ALA A N 1
ATOM 852 C CA . ALA A 1 109 ? -4.189 -5.025 4.371 1.00 98.06 109 ALA A CA 1
ATOM 853 C C . ALA A 1 109 ? -3.710 -6.202 5.238 1.00 98.06 109 ALA A C 1
ATOM 855 O O . ALA A 1 109 ? -2.508 -6.425 5.350 1.00 98.06 109 ALA A O 1
ATOM 856 N N . ASN A 1 110 ? -4.623 -7.017 5.775 1.00 97.50 110 ASN A N 1
ATOM 857 C CA . ASN A 1 110 ? -4.281 -8.222 6.539 1.00 97.50 110 ASN A CA 1
ATOM 858 C C . ASN A 1 110 ? -3.569 -9.307 5.717 1.00 97.50 110 ASN A C 1
ATOM 860 O O . ASN A 1 110 ? -2.943 -10.195 6.294 1.00 97.50 110 ASN A O 1
ATOM 864 N N . SER A 1 111 ? -3.646 -9.252 4.385 1.00 96.81 111 SER A N 1
ATOM 865 C CA . SER A 1 111 ? -2.960 -10.198 3.499 1.00 96.81 111 SER A CA 1
ATOM 866 C C . SER A 1 111 ? -1.505 -9.826 3.180 1.00 96.81 111 SER A C 1
ATOM 868 O O . SER A 1 111 ? -0.817 -10.626 2.543 1.00 96.81 111 SER A O 1
ATOM 870 N N . ILE A 1 112 ? -1.048 -8.650 3.632 1.00 97.38 112 ILE A N 1
ATOM 871 C CA . ILE A 1 112 ? 0.337 -8.177 3.519 1.00 97.38 112 ILE A CA 1
ATOM 872 C C . ILE A 1 112 ? 1.216 -8.951 4.509 1.00 97.38 112 ILE A C 1
ATOM 874 O O . ILE A 1 112 ? 0.911 -8.997 5.706 1.00 97.38 112 ILE A O 1
ATOM 878 N N . ALA A 1 113 ? 2.308 -9.548 4.030 1.00 96.31 113 ALA A N 1
ATOM 879 C CA . ALA A 1 113 ? 3.233 -10.296 4.878 1.00 96.31 113 ALA A CA 1
ATOM 880 C C . ALA A 1 113 ? 4.127 -9.369 5.716 1.00 96.31 113 ALA A C 1
ATOM 882 O O . ALA A 1 113 ? 4.295 -9.626 6.908 1.00 96.31 113 ALA A O 1
ATOM 883 N N . ASP A 1 114 ? 4.640 -8.283 5.130 1.00 96.06 114 ASP A N 1
ATOM 884 C CA . ASP A 1 114 ? 5.435 -7.284 5.851 1.00 96.06 114 ASP A CA 1
ATOM 885 C C . ASP A 1 114 ? 4.618 -6.564 6.941 1.00 96.06 114 ASP A C 1
ATOM 887 O O . ASP A 1 114 ? 3.590 -5.929 6.686 1.00 96.06 114 ASP A O 1
ATOM 891 N N . ASP A 1 115 ? 5.093 -6.646 8.183 1.00 95.50 115 ASP A N 1
ATOM 892 C CA . ASP A 1 115 ? 4.396 -6.115 9.356 1.00 95.50 115 ASP A CA 1
ATOM 893 C C . ASP A 1 115 ? 4.251 -4.586 9.313 1.00 95.50 115 ASP A C 1
ATOM 895 O O . ASP A 1 115 ? 3.231 -4.042 9.753 1.00 95.50 115 ASP A O 1
ATOM 899 N N . GLY A 1 116 ? 5.252 -3.886 8.770 1.00 94.88 116 GLY A N 1
ATOM 900 C CA . GLY A 1 116 ? 5.260 -2.430 8.664 1.00 94.88 116 GLY A CA 1
ATOM 901 C C . GLY A 1 116 ? 4.230 -1.928 7.654 1.00 94.88 116 GLY A C 1
ATOM 902 O O . GLY A 1 116 ? 3.390 -1.081 7.979 1.00 94.88 116 GLY A O 1
ATOM 903 N N . LEU A 1 117 ? 4.243 -2.495 6.447 1.00 95.69 117 LEU A N 1
ATOM 904 C CA . LEU A 1 117 ? 3.282 -2.213 5.384 1.00 95.69 117 LEU A CA 1
ATOM 905 C C . LEU A 1 117 ? 1.862 -2.595 5.799 1.00 95.69 117 LEU A C 1
ATOM 907 O O . LEU A 1 117 ? 0.934 -1.820 5.543 1.00 95.69 117 LEU A O 1
ATOM 911 N N . ARG A 1 118 ? 1.690 -3.736 6.481 1.00 97.81 118 ARG A N 1
ATOM 912 C CA . ARG A 1 118 ? 0.398 -4.173 7.022 1.00 97.81 118 ARG A CA 1
ATOM 913 C C . ARG A 1 118 ? -0.134 -3.176 8.042 1.00 97.81 118 ARG A C 1
ATOM 915 O O . ARG A 1 118 ? -1.254 -2.697 7.894 1.00 97.81 118 ARG A O 1
ATOM 922 N N . SER A 1 119 ? 0.671 -2.812 9.040 1.00 97.25 119 SER A N 1
ATOM 923 C CA . SER A 1 119 ? 0.283 -1.848 10.077 1.00 97.25 119 SER A CA 1
ATOM 924 C C . SER A 1 119 ? -0.096 -0.485 9.485 1.00 97.25 119 SER A C 1
ATOM 926 O O . SER A 1 119 ? -1.125 0.091 9.845 1.00 97.25 119 SER A O 1
ATOM 928 N N . SER A 1 120 ? 0.683 0.003 8.516 1.00 95.50 120 SER A N 1
ATOM 929 C CA . SER A 1 120 ? 0.409 1.256 7.804 1.00 95.50 120 SER A CA 1
ATOM 930 C C . SER A 1 120 ? -0.917 1.208 7.031 1.00 95.50 120 SER A C 1
ATOM 932 O O . SER A 1 120 ? -1.768 2.089 7.193 1.00 95.50 120 SER A O 1
ATOM 934 N N . ALA A 1 121 ? -1.143 0.147 6.248 1.00 97.12 121 ALA A N 1
ATOM 935 C CA . ALA A 1 121 ? -2.378 -0.036 5.486 1.00 97.12 121 ALA A CA 1
ATOM 936 C C . ALA A 1 121 ? -3.608 -0.184 6.398 1.00 97.12 121 ALA A C 1
ATOM 938 O O . ALA A 1 121 ? -4.625 0.473 6.164 1.00 97.12 121 ALA A O 1
ATOM 939 N N . LEU A 1 122 ? -3.504 -0.977 7.472 1.00 98.25 122 LEU A N 1
ATOM 940 C CA . LEU A 1 122 ? -4.565 -1.133 8.471 1.00 98.25 122 LEU A CA 1
ATOM 941 C C . LEU A 1 122 ? -4.875 0.194 9.160 1.00 98.25 122 LEU A C 1
ATOM 943 O O . LEU A 1 122 ? -6.042 0.544 9.308 1.00 98.25 122 LEU A O 1
ATOM 947 N N . THR A 1 123 ? -3.854 0.967 9.536 1.00 97.31 123 THR A N 1
ATOM 948 C CA . THR A 1 123 ? -4.045 2.285 10.153 1.00 97.31 123 THR A CA 1
ATOM 949 C C . THR A 1 123 ? -4.825 3.202 9.217 1.00 97.31 123 THR A C 1
ATOM 951 O O . THR A 1 123 ? -5.813 3.807 9.631 1.00 97.31 123 THR A O 1
ATOM 954 N N . ARG A 1 124 ? -4.456 3.268 7.931 1.00 95.88 124 ARG A N 1
ATOM 955 C CA . ARG A 1 124 ? -5.184 4.095 6.962 1.00 95.88 124 ARG A CA 1
ATOM 956 C C . ARG A 1 124 ? -6.622 3.624 6.751 1.00 95.88 124 ARG A C 1
ATOM 958 O O . ARG A 1 124 ? -7.534 4.450 6.765 1.00 95.88 124 ARG A O 1
ATOM 965 N N . ALA A 1 125 ? -6.830 2.323 6.571 1.00 97.62 125 ALA A N 1
ATOM 966 C CA . ALA A 1 125 ? -8.159 1.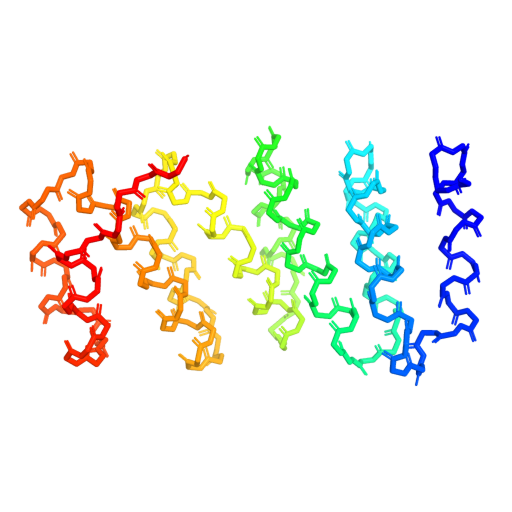754 6.377 1.00 97.62 125 ALA A CA 1
ATOM 967 C C . ALA A 1 125 ? -9.047 1.965 7.614 1.00 97.62 125 ALA A C 1
ATOM 969 O O . ALA A 1 125 ? -10.188 2.402 7.489 1.00 97.62 125 ALA A O 1
ATOM 970 N N . GLY A 1 126 ? -8.488 1.782 8.810 1.00 97.69 126 GLY A N 1
ATOM 971 C CA . GLY A 1 126 ? -9.138 2.064 10.084 1.00 97.69 126 GLY A CA 1
ATOM 972 C C . GLY A 1 126 ? -9.509 3.534 10.259 1.00 97.69 126 GLY A C 1
ATOM 973 O O . GLY A 1 126 ? -10.595 3.838 10.743 1.00 97.69 126 GLY A O 1
ATOM 974 N N . GLN A 1 127 ? -8.652 4.468 9.838 1.00 97.12 127 GLN A N 1
ATOM 975 C CA . GLN A 1 127 ? -8.978 5.897 9.860 1.00 97.12 127 GLN A CA 1
ATOM 976 C C . GLN A 1 127 ? -10.168 6.226 8.951 1.00 97.12 127 GLN A C 1
ATOM 978 O O . GLN A 1 127 ? -11.011 7.049 9.311 1.00 97.12 127 GLN A O 1
ATOM 983 N N . GLU A 1 128 ? -10.260 5.618 7.765 1.00 96.75 128 GLU A N 1
ATOM 984 C CA . GLU A 1 128 ? -11.441 5.780 6.906 1.00 96.75 128 GLU A CA 1
ATOM 985 C C . GLU A 1 128 ? -12.671 5.060 7.477 1.00 96.75 128 GLU A C 1
ATOM 987 O O . GLU A 1 128 ? -13.767 5.624 7.418 1.00 96.75 128 GLU A O 1
ATOM 992 N N . LEU A 1 129 ? -12.495 3.896 8.121 1.00 97.50 129 LEU A N 1
ATOM 993 C CA . LEU A 1 129 ? -13.556 3.228 8.875 1.00 97.50 129 LEU A CA 1
ATOM 994 C C . LEU A 1 129 ? -14.097 4.157 9.956 1.00 97.50 129 LEU A C 1
ATOM 996 O O . LEU A 1 129 ? -15.291 4.396 9.978 1.00 97.50 129 LEU A O 1
ATOM 1000 N N . PHE A 1 130 ? -13.240 4.765 10.778 1.00 97.31 130 PHE A N 1
ATOM 1001 C CA . PHE A 1 130 ? -13.657 5.665 11.855 1.00 97.31 130 PHE A CA 1
ATOM 1002 C C . PHE A 1 130 ? -14.422 6.882 11.337 1.00 97.31 130 PHE A C 1
ATOM 1004 O O . PHE A 1 130 ? -15.411 7.303 11.936 1.00 97.31 130 PHE A O 1
ATOM 1011 N N . ARG A 1 131 ? -13.983 7.451 10.207 1.00 95.00 131 ARG A N 1
ATOM 1012 C CA . ARG A 1 131 ? -14.680 8.580 9.574 1.00 95.00 131 ARG A CA 1
ATOM 1013 C C . ARG A 1 131 ? -16.070 8.200 9.063 1.00 95.00 131 ARG A C 1
ATOM 1015 O O . ARG A 1 131 ? -16.929 9.075 8.995 1.00 95.00 131 ARG A O 1
ATOM 1022 N N . ARG A 1 132 ? -16.282 6.940 8.677 1.00 95.56 132 ARG A N 1
ATOM 1023 C CA . ARG A 1 132 ? -17.561 6.433 8.160 1.00 95.56 132 ARG A CA 1
ATOM 1024 C C . ARG A 1 132 ? -18.466 5.878 9.263 1.00 95.56 132 ARG A C 1
ATOM 1026 O O . ARG A 1 132 ? -19.667 6.112 9.228 1.00 95.56 132 ARG A O 1
ATOM 1033 N N . ASP A 1 133 ? -17.878 5.160 10.209 1.00 96.88 133 ASP A N 1
ATOM 1034 C CA . ASP A 1 133 ? -18.505 4.463 11.325 1.00 96.88 133 ASP A CA 1
ATOM 1035 C C . ASP A 1 133 ? -17.523 4.384 12.511 1.00 96.88 133 ASP A C 1
ATOM 1037 O O . ASP A 1 133 ? -16.650 3.513 12.612 1.00 96.88 133 ASP A O 1
ATOM 1041 N N . ALA A 1 134 ? -17.666 5.337 13.429 1.00 96.25 134 ALA A N 1
ATOM 1042 C CA . ALA A 1 134 ? -16.806 5.442 14.600 1.00 96.25 134 ALA A CA 1
ATOM 1043 C C . ALA A 1 134 ? -17.012 4.293 15.604 1.00 96.25 134 ALA A C 1
ATOM 1045 O O . ALA A 1 134 ? -16.089 3.983 16.359 1.00 96.25 134 ALA A O 1
ATOM 1046 N N . GLU A 1 135 ? -18.196 3.676 15.650 1.00 96.62 135 GLU A N 1
ATOM 1047 C CA . GLU A 1 135 ? -18.475 2.561 16.559 1.00 96.62 135 GLU A CA 1
ATOM 1048 C C . GLU A 1 135 ? -17.811 1.285 16.047 1.00 96.62 135 GLU A C 1
ATOM 1050 O O . GLU A 1 135 ? -17.040 0.661 16.782 1.00 96.62 135 GLU A O 1
ATOM 1055 N N . ALA A 1 136 ? -18.006 0.964 14.764 1.00 96.69 136 ALA A N 1
ATOM 1056 C CA . ALA A 1 136 ? -17.342 -0.165 14.124 1.00 96.69 136 ALA A CA 1
ATOM 1057 C C . ALA A 1 136 ? -15.815 -0.045 14.218 1.00 96.69 136 ALA A C 1
ATOM 1059 O O . ALA A 1 136 ? -15.143 -1.014 14.570 1.00 96.69 136 ALA A O 1
ATOM 1060 N N . ALA A 1 137 ? -15.261 1.152 13.992 1.00 97.25 137 ALA A N 1
ATOM 1061 C CA . ALA A 1 137 ? -13.829 1.386 14.138 1.00 97.25 137 ALA A CA 1
ATOM 1062 C C . ALA A 1 137 ? -13.324 1.140 15.563 1.00 97.25 137 ALA A C 1
ATOM 1064 O O . ALA A 1 137 ? -12.284 0.512 15.728 1.00 97.25 137 ALA A O 1
ATOM 1065 N N . ARG A 1 138 ? -14.042 1.586 16.604 1.00 96.44 138 ARG A N 1
ATOM 1066 C CA . ARG A 1 138 ? -13.642 1.336 18.003 1.00 96.44 138 ARG A CA 1
ATOM 1067 C C . ARG A 1 138 ? -13.623 -0.152 18.334 1.00 96.44 138 ARG A C 1
ATOM 1069 O O . ARG A 1 138 ? -12.686 -0.606 18.987 1.00 96.44 138 ARG A O 1
ATOM 1076 N N . THR A 1 139 ? -14.616 -0.900 17.857 1.00 96.56 139 THR A N 1
ATOM 1077 C CA . THR A 1 139 ? -14.661 -2.356 18.030 1.00 96.56 139 THR A CA 1
ATOM 1078 C C . THR A 1 139 ? -13.518 -3.034 17.283 1.00 96.56 139 THR A C 1
ATOM 1080 O O . THR A 1 139 ? -12.796 -3.837 17.867 1.00 96.56 139 THR A O 1
ATOM 1083 N N . TRP A 1 140 ? -13.304 -2.673 16.017 1.00 97.50 140 TRP A N 1
ATOM 1084 C CA . TRP A 1 140 ? -12.241 -3.248 15.195 1.00 97.50 140 TRP A CA 1
ATOM 1085 C C . TRP A 1 140 ? -10.842 -2.951 15.751 1.00 97.50 140 TRP A C 1
ATOM 1087 O O . TRP A 1 140 ? -10.013 -3.856 15.837 1.00 97.50 140 TRP A O 1
ATOM 1097 N N . VAL A 1 141 ? -10.580 -1.712 16.188 1.00 96.81 141 VAL A N 1
ATOM 1098 C CA . VAL A 1 141 ? -9.285 -1.294 16.750 1.00 96.81 141 VAL A CA 1
ATOM 1099 C C . VAL A 1 141 ? -8.873 -2.197 17.916 1.00 96.81 141 VAL A C 1
ATOM 1101 O O . VAL A 1 141 ? -7.712 -2.607 17.975 1.00 96.81 141 VAL A O 1
ATOM 1104 N N . ALA A 1 142 ? -9.818 -2.585 18.780 1.00 93.19 142 ALA A N 1
ATOM 1105 C CA . ALA A 1 142 ? -9.562 -3.444 19.937 1.00 93.19 142 ALA A CA 1
ATOM 1106 C C . ALA A 1 142 ? -9.064 -4.855 19.568 1.00 93.19 142 ALA A C 1
ATOM 1108 O O . ALA A 1 142 ? -8.376 -5.490 20.365 1.00 93.19 142 ALA A O 1
ATOM 1109 N N . THR A 1 143 ? -9.384 -5.337 18.364 1.00 95.19 143 THR A N 1
ATOM 1110 C CA . THR A 1 143 ? -9.002 -6.671 17.870 1.00 95.19 143 THR A CA 1
ATOM 1111 C C . THR A 1 143 ? -8.043 -6.625 16.680 1.00 95.19 143 THR A C 1
ATOM 1113 O O . THR A 1 143 ? -7.707 -7.664 16.126 1.00 95.19 143 THR A O 1
ATOM 1116 N N . SER A 1 144 ? -7.601 -5.434 16.272 1.00 93.38 144 SER A N 1
ATOM 1117 C CA . SER A 1 144 ? -6.809 -5.223 15.049 1.00 93.38 144 SER A CA 1
ATOM 1118 C C . SER A 1 144 ? -5.360 -5.718 15.138 1.00 93.38 144 SER A C 1
ATOM 1120 O O . SER A 1 144 ? -4.698 -5.852 14.115 1.00 93.38 144 SER A O 1
ATOM 1122 N N . GLY A 1 145 ? -4.838 -5.942 16.351 1.00 93.19 145 GLY A N 1
ATOM 1123 C CA . GLY A 1 145 ? -3.425 -6.273 16.574 1.00 93.19 145 GLY A CA 1
ATOM 1124 C C . GLY A 1 145 ? -2.455 -5.102 16.354 1.00 93.19 145 GLY A C 1
ATOM 1125 O O . GLY A 1 145 ? -1.245 -5.293 16.449 1.00 93.19 145 GLY A O 1
ATOM 1126 N N . LEU A 1 146 ? -2.963 -3.892 16.087 1.00 96.12 146 LEU A N 1
ATOM 1127 C CA . LEU A 1 146 ? -2.163 -2.674 15.955 1.00 96.12 146 LEU A CA 1
ATOM 1128 C C . LEU A 1 146 ? -1.528 -2.258 17.288 1.00 96.12 146 LEU A C 1
ATOM 1130 O O . LEU A 1 146 ? -2.095 -2.483 18.362 1.00 96.12 146 LEU A O 1
ATOM 1134 N N . SER A 1 147 ? -0.376 -1.583 17.215 1.00 96.56 147 SER A N 1
ATOM 1135 C CA . SER A 1 147 ? 0.261 -0.960 18.381 1.00 96.56 147 SER A CA 1
ATOM 1136 C C . SER A 1 147 ? -0.643 0.111 18.998 1.00 96.56 147 SER A C 1
ATOM 1138 O O . SER A 1 147 ? -1.457 0.720 18.306 1.00 96.56 147 SER A O 1
ATOM 1140 N N . ALA A 1 148 ? -0.478 0.399 20.292 1.00 96.00 148 ALA A N 1
ATOM 1141 C CA . ALA A 1 148 ? -1.280 1.420 20.976 1.00 96.00 148 ALA A CA 1
ATOM 1142 C C . ALA A 1 148 ? -1.226 2.796 20.280 1.00 96.00 148 ALA A C 1
ATOM 1144 O O . ALA A 1 148 ? -2.226 3.510 20.239 1.00 96.00 148 ALA A O 1
ATOM 1145 N N . GLU A 1 149 ? -0.081 3.147 19.691 1.00 95.06 149 GLU A N 1
ATOM 1146 C CA . GLU A 1 149 ? 0.072 4.366 18.896 1.00 95.06 149 GLU A CA 1
ATOM 1147 C C . GLU A 1 149 ? -0.793 4.332 17.627 1.00 95.06 149 GLU A C 1
ATOM 1149 O O . GLU A 1 149 ? -1.575 5.253 17.392 1.00 95.06 149 GLU A O 1
ATOM 1154 N N . ALA A 1 150 ? -0.720 3.256 16.839 1.00 95.31 150 ALA A N 1
ATOM 1155 C CA . ALA A 1 150 ? -1.526 3.102 15.629 1.00 95.31 150 ALA A CA 1
ATOM 1156 C C . ALA A 1 150 ? -3.035 3.063 15.944 1.00 95.31 150 ALA A C 1
ATOM 1158 O O . ALA A 1 150 ? -3.837 3.680 15.243 1.00 95.31 150 ALA A O 1
ATOM 1159 N N . GLN A 1 151 ? -3.431 2.432 17.054 1.00 97.12 151 GLN A N 1
ATOM 1160 C CA . GLN A 1 151 ? -4.813 2.464 17.544 1.00 97.12 151 GLN A CA 1
ATOM 1161 C C . GLN A 1 151 ? -5.283 3.902 17.825 1.00 97.12 151 GLN A C 1
ATOM 1163 O O . GLN A 1 151 ? -6.372 4.297 17.405 1.00 97.12 151 GLN A O 1
ATOM 1168 N N . GLN A 1 152 ? -4.456 4.722 18.484 1.00 96.06 152 GLN A N 1
ATOM 1169 C CA . GLN A 1 152 ? -4.770 6.137 18.711 1.00 96.06 152 GLN A CA 1
ATOM 1170 C C . GLN A 1 152 ? -4.853 6.929 17.401 1.00 96.06 152 GLN A C 1
ATOM 1172 O O . GLN A 1 152 ? -5.755 7.752 17.247 1.00 96.06 152 GLN A O 1
ATOM 1177 N N . GLN A 1 153 ? -3.964 6.662 16.441 1.00 95.12 153 GLN A N 1
ATOM 1178 C CA . GLN A 1 153 ? -3.991 7.299 15.120 1.00 95.12 153 GLN A CA 1
ATOM 1179 C C . GLN A 1 153 ? -5.260 6.961 14.328 1.00 95.12 153 GLN A C 1
ATOM 1181 O O . GLN A 1 153 ? -5.745 7.807 13.575 1.00 95.12 153 GLN A O 1
ATOM 1186 N N . VAL A 1 154 ? -5.808 5.752 14.490 1.00 96.69 154 VAL A N 1
ATOM 1187 C CA . VAL A 1 154 ? -7.099 5.366 13.902 1.00 96.69 154 VAL A CA 1
ATOM 1188 C C . VAL A 1 154 ? -8.252 6.145 14.532 1.00 96.69 154 VAL A C 1
ATOM 1190 O O . VAL A 1 154 ? -9.108 6.657 13.814 1.00 96.69 154 VAL A O 1
ATOM 1193 N N . LEU A 1 155 ? -8.275 6.239 15.864 1.00 96.44 155 LEU A N 1
ATOM 1194 C CA . LEU A 1 155 ? -9.376 6.852 16.617 1.00 96.44 155 LEU A CA 1
ATOM 1195 C C . LEU A 1 155 ? -9.327 8.385 16.648 1.00 96.44 155 LEU A C 1
ATOM 1197 O O . LEU A 1 155 ? -10.299 9.025 17.051 1.00 96.44 155 LEU A O 1
ATOM 1201 N N . ASN A 1 156 ? -8.211 8.977 16.227 1.00 94.81 156 ASN A N 1
ATOM 1202 C CA . ASN A 1 156 ? -8.038 10.418 16.097 1.00 94.81 156 ASN A CA 1
ATOM 1203 C C . ASN A 1 156 ? -7.433 10.775 14.727 1.00 94.81 156 ASN A C 1
ATOM 1205 O O . ASN A 1 156 ? -6.295 11.254 14.650 1.00 94.81 156 ASN A O 1
ATOM 1209 N N . PRO A 1 157 ? -8.160 10.517 13.624 1.00 90.38 157 PRO A N 1
ATOM 1210 C CA . PRO A 1 157 ? -7.622 10.727 12.294 1.00 90.38 157 PRO A CA 1
ATOM 1211 C C . PRO A 1 157 ? -7.411 12.224 12.017 1.00 90.38 157 PRO A C 1
ATOM 1213 O O . PRO A 1 157 ? -8.261 13.048 12.376 1.00 90.38 157 PRO A O 1
ATOM 1216 N N . PRO A 1 158 ? -6.336 12.608 11.303 1.00 86.19 158 PRO A N 1
ATOM 1217 C CA . PRO A 1 158 ? -6.151 13.991 10.888 1.00 86.19 158 PRO A CA 1
ATOM 1218 C C . PRO A 1 158 ? -7.311 14.446 9.990 1.00 86.19 158 PRO A C 1
ATOM 1220 O O . PRO A 1 158 ? -7.909 13.651 9.245 1.00 86.19 158 PRO A O 1
ATOM 1223 N N . ARG A 1 159 ? -7.614 15.752 10.046 1.00 80.06 159 ARG A N 1
ATOM 1224 C CA . ARG A 1 159 ? -8.584 16.385 9.142 1.00 80.06 159 ARG A CA 1
ATOM 1225 C C . ARG A 1 159 ? -8.158 16.146 7.694 1.00 80.06 159 ARG A C 1
ATOM 1227 O O . ARG A 1 159 ? -6.972 16.245 7.379 1.00 80.06 159 ARG A O 1
ATOM 1234 N N . ARG A 1 160 ? -9.129 15.838 6.827 1.00 70.44 160 ARG A N 1
ATOM 1235 C CA . ARG A 1 160 ? -8.888 15.739 5.382 1.00 70.44 160 ARG A CA 1
ATOM 1236 C C . ARG A 1 160 ? -8.357 17.094 4.894 1.00 70.44 160 ARG A C 1
ATOM 1238 O O . ARG A 1 160 ? -8.909 18.124 5.281 1.00 70.44 160 ARG A O 1
ATOM 1245 N N . ARG A 1 161 ? -7.248 17.070 4.152 1.00 51.47 161 ARG A N 1
ATOM 1246 C CA . ARG A 1 161 ? -6.725 18.243 3.443 1.00 51.47 161 ARG A CA 1
ATOM 1247 C C . ARG A 1 161 ? -7.492 18.450 2.149 1.00 51.47 161 ARG A C 1
ATOM 1249 O O . ARG A 1 161 ? -7.952 17.427 1.595 1.00 51.47 161 ARG A O 1
#

Secondary structure (DSSP, 8-state):
-TTT-HHHHHHHHHHHTTSTTTHHHHHHHHHHHHHH-HHHHHHHHHHSPSSHHHHHHHHHHHHHHHHH-HHHHHHHHHHSPSSHHHHHHHHHHHHHHHTT-HHHHHHHHHT-SSHHHHHHHHHHHHHHHHHH-HHHHHHHHHHS---HHHHHHHHSPPPP-

Radius of gyration: 16.44 Å; chains: 1; bounding box: 39×33×46 Å

Foldseek 3Di:
DLQPDLVVLLVVLQVCLPPPVSLVSLLVSLLNCLLPPLPVSLVSLVPGPDDNSSLNSLLNSLLNNCLVPVPVSVVVLVVDDDDSSSLSNLLSSLLNCLQVPLPVSLVSLVVRPDPVSSLVSNLNSLLSCCVVPVVVSLVCLVVSPHDPVSSVCSNDPDDDD

Sequence (161 aa):
WVNRDPAAAAAWAEQFAGQDYAHRVIEEVGDEWAERDPVSAVAWLESLPKGEGQQTGLRSAFGEWARRDPAAAGERLVGMPRSEERDYAINGYAHSLAYRDPNAAIDWANSIADDGLRSSALTRAGQELFRRDAEAARTWVATSGLSAEAQQQVLNPPRRR